Protein AF-A0A5C8TI21-F1 (afdb_monomer_lite)

Foldseek 3Di:
DLCCQDPCNVVVVRWDWDDDPQWIDTDQKIWGWDPWDDDPQKIWTKIWMDHPHDIDIWIWIWHDDPQWIWIQIPVGIDIDGNRDDPPD

pLDDT: mean 88.52, std 11.59, range [37.59, 97.75]

Sequence (88 aa):
TEAACGRRSRRRGYIPATITPDRASAGRTICSFHDGRRTGNAWVMAADCADRGRRWSSQVRLVVDGDRLTWTSGKGTASYVRCGRRAG

Radius of gyration: 13.7 Å; chains: 1; bounding box: 24×37×38 Å

Secondary structure (DSSP, 8-state):
-GGGGSTTTGGGTPPPEEE-SSEEEETTEEEEEEEEEEETTEEEEEEEEEETTEEEEEEEEEEEETTEEEEEETTEEEEEEPPPPP--

Structure (mmCIF, N/CA/C/O backbone):
data_AF-A0A5C8TI21-F1
#
_entry.id   AF-A0A5C8TI21-F1
#
loop_
_atom_site.group_PDB
_atom_site.id
_atom_site.type_symbol
_atom_site.label_atom_id
_atom_site.label_alt_id
_atom_site.label_comp_id
_atom_site.label_asym_id
_atom_site.label_entity_id
_atom_site.label_seq_id
_atom_site.pdbx_PDB_ins_code
_atom_site.Cartn_x
_atom_site.Cartn_y
_atom_site.Cartn_z
_atom_site.occupancy
_atom_site.B_iso_or_equiv
_atom_site.auth_seq_id
_atom_site.auth_comp_id
_atom_site.auth_asym_id
_atom_site.auth_atom_id
_atom_site.pdbx_PDB_model_num
ATOM 1 N N . THR A 1 1 ? -10.711 -8.106 4.421 1.00 63.50 1 THR A N 1
ATOM 2 C CA . THR A 1 1 ? -11.739 -8.596 5.368 1.00 63.50 1 THR A CA 1
ATOM 3 C C . THR A 1 1 ? -11.052 -9.303 6.522 1.00 63.50 1 THR A C 1
ATOM 5 O O . THR A 1 1 ? -9.943 -9.791 6.329 1.00 63.50 1 THR A O 1
ATOM 8 N N . GLU A 1 2 ? -11.672 -9.380 7.702 1.00 70.75 2 GLU A N 1
ATOM 9 C CA . GLU A 1 2 ? -11.086 -10.031 8.896 1.00 70.75 2 GLU A CA 1
ATOM 10 C C . GLU A 1 2 ? -10.729 -11.509 8.684 1.00 70.75 2 GLU A C 1
ATOM 12 O O . GLU A 1 2 ? -9.789 -12.023 9.288 1.00 70.75 2 GLU A O 1
ATOM 17 N N . ALA A 1 3 ? -11.397 -12.180 7.739 1.00 72.06 3 ALA A N 1
ATOM 18 C CA . ALA A 1 3 ? -11.057 -13.534 7.301 1.00 72.06 3 ALA A CA 1
ATOM 19 C C . ALA A 1 3 ? -9.578 -13.695 6.874 1.00 72.06 3 ALA A C 1
ATOM 21 O O . ALA A 1 3 ? -9.026 -14.795 6.968 1.00 72.06 3 ALA A O 1
ATOM 22 N N . ALA A 1 4 ? -8.917 -12.606 6.457 1.00 77.94 4 ALA A N 1
ATOM 23 C CA . ALA A 1 4 ? -7.494 -12.580 6.117 1.00 77.94 4 ALA A CA 1
ATOM 24 C C . ALA A 1 4 ? -6.558 -12.723 7.336 1.00 77.94 4 ALA A C 1
ATOM 26 O O . ALA A 1 4 ? -5.384 -13.047 7.165 1.00 77.94 4 ALA A O 1
ATOM 27 N N . CYS A 1 5 ? -7.063 -12.543 8.558 1.00 79.44 5 CYS A N 1
ATOM 28 C CA . CYS A 1 5 ? -6.272 -12.577 9.791 1.00 79.44 5 CYS A CA 1
ATOM 29 C C . CYS A 1 5 ? -6.297 -13.932 10.522 1.00 79.44 5 CYS A C 1
ATOM 31 O O . CYS A 1 5 ? -5.576 -14.135 11.499 1.00 79.44 5 CYS A O 1
ATOM 33 N N . GLY A 1 6 ? -7.086 -14.901 10.044 1.00 75.94 6 GLY A N 1
ATOM 34 C CA . GLY A 1 6 ? -7.182 -16.231 10.654 1.00 75.94 6 GLY A CA 1
ATOM 35 C C . GLY A 1 6 ? -5.992 -17.158 10.353 1.00 75.94 6 GLY A C 1
ATOM 36 O O . GLY A 1 6 ? -5.299 -17.011 9.348 1.00 75.94 6 GLY A O 1
ATOM 37 N N . ARG A 1 7 ? -5.809 -18.219 11.164 1.00 71.94 7 ARG A N 1
ATOM 38 C CA . ARG A 1 7 ? -4.774 -19.275 10.974 1.00 71.94 7 ARG A CA 1
ATOM 39 C C . ARG A 1 7 ? -4.762 -19.905 9.572 1.00 71.94 7 ARG A C 1
ATOM 41 O O . ARG A 1 7 ? -3.745 -20.447 9.152 1.00 71.94 7 ARG A O 1
ATOM 48 N N . ARG A 1 8 ? -5.893 -19.873 8.862 1.00 75.19 8 ARG A N 1
ATOM 49 C CA . ARG A 1 8 ? -6.074 -20.471 7.529 1.00 75.19 8 ARG A CA 1
ATOM 50 C C . ARG A 1 8 ? -6.039 -19.442 6.390 1.00 75.19 8 ARG A C 1
ATOM 52 O O . ARG A 1 8 ? -6.365 -19.808 5.266 1.00 75.19 8 ARG A O 1
ATOM 59 N N . SER A 1 9 ? -5.646 -18.193 6.644 1.00 77.12 9 SER A N 1
ATOM 60 C CA . SER A 1 9 ? -5.675 -17.112 5.647 1.00 77.12 9 SER A CA 1
ATOM 61 C C . SER A 1 9 ? -4.899 -17.452 4.370 1.00 77.12 9 SER A C 1
ATOM 63 O O . SER A 1 9 ? -5.442 -17.346 3.273 1.00 77.12 9 SER A O 1
ATOM 65 N N . ARG A 1 10 ? -3.687 -18.000 4.511 1.00 73.12 10 ARG A N 1
ATOM 66 C CA . ARG A 1 10 ? -2.864 -18.465 3.380 1.00 73.12 10 ARG A CA 1
ATOM 67 C C . ARG A 1 10 ? -3.550 -19.544 2.536 1.00 73.12 10 ARG A C 1
ATOM 69 O O . ARG A 1 10 ? -3.444 -19.512 1.318 1.00 73.12 10 ARG A O 1
ATOM 76 N N . ARG A 1 11 ? -4.292 -20.471 3.161 1.00 77.44 11 ARG A N 1
ATOM 77 C CA . ARG A 1 11 ? -5.044 -21.526 2.446 1.00 77.44 11 ARG A CA 1
ATOM 78 C C . ARG A 1 11 ? -6.233 -20.971 1.658 1.00 77.44 11 ARG A C 1
ATOM 80 O O . ARG A 1 11 ? -6.719 -21.635 0.757 1.00 77.44 11 ARG A O 1
ATOM 87 N N . ARG A 1 12 ? -6.695 -19.765 1.998 1.00 81.56 12 ARG A N 1
ATOM 88 C CA . ARG A 1 12 ? -7.765 -19.040 1.298 1.00 81.56 12 ARG A CA 1
ATOM 89 C C . ARG A 1 12 ? -7.224 -18.034 0.275 1.00 81.56 12 ARG A C 1
ATOM 91 O O . ARG A 1 12 ? -7.970 -17.183 -0.188 1.00 81.56 12 ARG A O 1
ATOM 98 N N . GLY A 1 13 ? -5.928 -18.102 -0.042 1.00 82.38 13 GLY A N 1
ATOM 99 C CA . GLY A 1 13 ? -5.294 -17.224 -1.025 1.00 82.38 13 GLY A CA 1
ATOM 100 C C . GLY A 1 13 ? -4.971 -15.817 -0.518 1.00 82.38 13 GLY A C 1
ATOM 101 O O . GLY A 1 13 ? -4.512 -14.991 -1.303 1.00 82.38 13 GLY A O 1
ATOM 102 N N . TYR A 1 14 ? -5.154 -15.522 0.775 1.00 83.25 14 TYR A N 1
ATOM 103 C CA . TYR A 1 14 ? -4.742 -14.230 1.322 1.00 83.25 14 TYR A CA 1
ATOM 104 C C . TYR A 1 14 ? -3.220 -14.160 1.446 1.00 83.25 14 TYR A C 1
ATOM 106 O O . TYR A 1 14 ? -2.584 -15.025 2.059 1.00 83.25 14 TYR A O 1
ATOM 114 N N . ILE A 1 15 ? -2.646 -13.093 0.895 1.00 83.88 15 ILE A N 1
ATOM 115 C CA . ILE A 1 15 ? -1.224 -12.778 0.999 1.00 83.88 15 ILE A CA 1
ATOM 116 C C . ILE A 1 15 ? -1.071 -11.695 2.073 1.00 83.88 15 ILE A C 1
ATOM 118 O O . ILE A 1 15 ? -1.602 -10.599 1.890 1.00 83.88 15 ILE A O 1
ATOM 122 N N . PRO A 1 16 ? -0.376 -11.974 3.192 1.00 86.44 16 PRO A N 1
ATOM 123 C CA . PRO A 1 16 ? -0.080 -10.953 4.185 1.00 86.44 16 PRO A CA 1
ATOM 124 C C . PRO A 1 16 ? 0.704 -9.806 3.553 1.00 86.44 16 PRO A C 1
ATOM 126 O O . PRO A 1 16 ? 1.661 -10.045 2.811 1.00 86.44 16 PRO A O 1
ATOM 129 N N . ALA A 1 17 ? 0.293 -8.583 3.869 1.00 91.19 17 ALA A N 1
ATOM 130 C CA . ALA A 1 17 ? 0.986 -7.377 3.464 1.00 91.19 17 ALA A CA 1
ATOM 131 C C . ALA A 1 17 ? 1.552 -6.666 4.694 1.00 91.19 17 ALA A C 1
ATOM 133 O O . ALA A 1 17 ? 0.860 -6.521 5.703 1.00 91.19 17 ALA A O 1
AT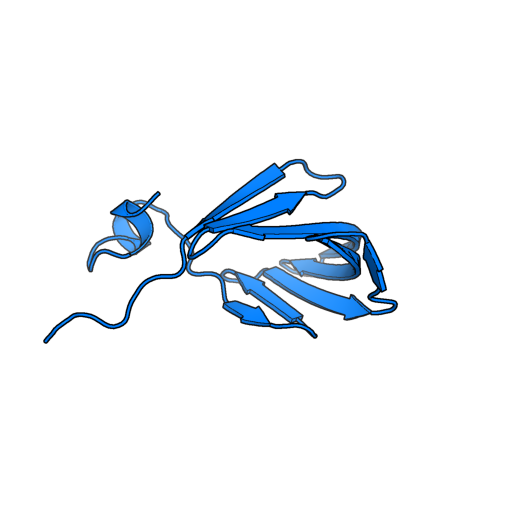OM 134 N N . THR A 1 18 ? 2.791 -6.200 4.584 1.00 92.56 18 THR A N 1
ATOM 135 C CA . THR A 1 18 ? 3.410 -5.281 5.540 1.00 92.56 18 THR A CA 1
ATOM 136 C C . THR A 1 18 ? 3.545 -3.937 4.850 1.00 92.56 18 THR A C 1
ATOM 138 O O . THR A 1 18 ? 4.159 -3.864 3.787 1.00 92.56 18 THR A O 1
ATOM 141 N N . ILE A 1 19 ? 2.958 -2.895 5.435 1.00 92.56 19 ILE A N 1
ATOM 142 C CA . ILE A 1 19 ? 2.974 -1.530 4.902 1.00 92.56 19 ILE A CA 1
ATOM 143 C C . ILE A 1 19 ? 3.519 -0.617 6.000 1.00 92.56 19 ILE A C 1
ATOM 145 O O . ILE A 1 19 ? 2.940 -0.533 7.085 1.00 92.56 19 ILE A O 1
ATOM 149 N N . THR A 1 20 ? 4.637 0.032 5.713 1.00 91.50 20 THR A N 1
ATOM 150 C CA . THR A 1 20 ? 5.315 1.036 6.535 1.00 91.50 20 THR A CA 1
ATOM 151 C C . THR A 1 20 ? 5.309 2.378 5.791 1.00 91.50 20 THR A C 1
ATOM 153 O O . THR A 1 20 ? 4.899 2.429 4.628 1.00 91.50 20 THR A O 1
ATOM 156 N N . PRO A 1 21 ? 5.725 3.486 6.428 1.00 90.19 21 PRO A N 1
ATOM 157 C CA . PRO A 1 21 ? 5.810 4.780 5.749 1.00 90.19 21 PRO A CA 1
ATOM 158 C C . PRO A 1 21 ? 6.758 4.793 4.541 1.00 90.19 21 PRO A C 1
ATOM 160 O O . PRO A 1 21 ? 6.539 5.555 3.608 1.00 90.19 21 PRO A O 1
ATOM 163 N N . ASP A 1 22 ? 7.790 3.951 4.557 1.00 93.50 22 ASP A N 1
ATOM 164 C CA . ASP A 1 22 ? 8.850 3.872 3.548 1.00 93.50 22 ASP A CA 1
ATOM 165 C C . ASP A 1 22 ? 8.645 2.749 2.521 1.00 93.50 22 ASP A C 1
ATOM 167 O O . ASP A 1 22 ? 9.225 2.789 1.435 1.00 93.50 22 ASP A O 1
ATOM 171 N N . ARG A 1 23 ? 7.850 1.718 2.839 1.00 95.94 23 ARG A N 1
ATOM 172 C CA . ARG A 1 23 ? 7.795 0.505 2.021 1.00 95.94 23 ARG A CA 1
ATOM 173 C C . ARG A 1 23 ? 6.493 -0.272 2.180 1.00 95.94 23 ARG A C 1
ATOM 175 O O . ARG A 1 23 ? 5.905 -0.355 3.252 1.00 95.94 23 ARG A O 1
ATOM 182 N N . ALA A 1 24 ? 6.089 -0.967 1.123 1.00 95.56 24 ALA A N 1
ATOM 183 C CA . ALA A 1 24 ? 5.117 -2.049 1.188 1.00 95.56 24 ALA A CA 1
ATOM 184 C C . ALA A 1 24 ? 5.700 -3.360 0.657 1.00 95.56 24 ALA A C 1
ATOM 186 O O . ALA A 1 24 ? 6.478 -3.387 -0.296 1.00 95.56 24 ALA A O 1
ATOM 187 N N . SER A 1 25 ? 5.296 -4.474 1.259 1.0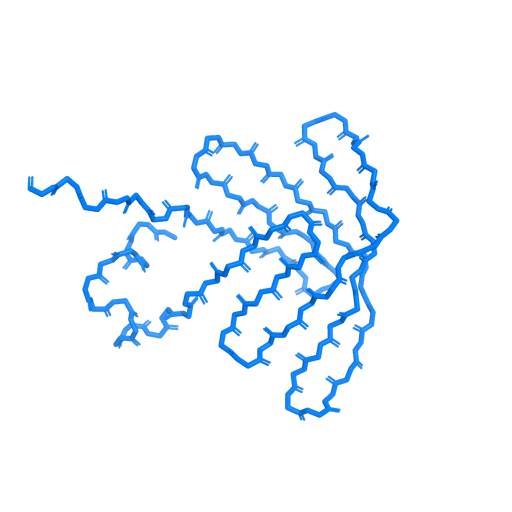0 94.56 25 SER A N 1
ATOM 188 C CA . SER A 1 25 ? 5.599 -5.812 0.757 1.00 94.56 25 SER A CA 1
ATOM 189 C C . SER A 1 25 ? 4.397 -6.733 0.899 1.00 94.56 25 SER A C 1
ATOM 191 O O . SER A 1 25 ? 3.723 -6.725 1.925 1.00 94.56 25 SER A O 1
ATOM 193 N N . ALA A 1 26 ? 4.129 -7.525 -0.138 1.00 90.94 26 ALA A N 1
ATOM 194 C CA . ALA A 1 26 ? 3.088 -8.545 -0.148 1.00 90.94 26 ALA A CA 1
ATOM 195 C C . ALA A 1 26 ? 3.540 -9.720 -1.024 1.00 90.94 26 ALA A C 1
ATOM 197 O O . ALA A 1 26 ? 3.609 -9.627 -2.253 1.00 90.94 26 ALA A O 1
ATOM 198 N N . GLY A 1 27 ? 3.875 -10.846 -0.393 1.00 89.69 27 GLY A N 1
ATOM 199 C CA . GLY A 1 27 ? 4.442 -11.994 -1.099 1.00 89.69 27 GLY A CA 1
ATOM 200 C C . GLY A 1 27 ? 5.778 -11.638 -1.758 1.00 89.69 27 GLY A C 1
ATOM 201 O O . GLY A 1 27 ? 6.754 -11.387 -1.062 1.00 89.69 27 GLY A O 1
ATOM 202 N N . ARG A 1 28 ? 5.821 -11.638 -3.096 1.00 91.31 28 ARG A N 1
ATOM 203 C CA . ARG A 1 28 ? 7.008 -11.259 -3.889 1.00 91.31 28 ARG A CA 1
ATOM 204 C C . ARG A 1 28 ? 6.993 -9.807 -4.364 1.00 91.31 28 ARG A C 1
ATOM 206 O O . ARG A 1 28 ? 8.004 -9.339 -4.877 1.00 91.31 28 ARG A O 1
ATOM 213 N N . THR A 1 29 ? 5.868 -9.116 -4.205 1.00 93.19 29 THR A N 1
ATOM 214 C CA . THR A 1 29 ? 5.743 -7.715 -4.593 1.00 93.19 29 THR A CA 1
ATOM 215 C C . THR A 1 29 ? 6.345 -6.838 -3.509 1.00 93.19 29 THR A C 1
ATOM 217 O O . THR A 1 29 ? 5.999 -6.981 -2.334 1.00 93.19 29 THR A O 1
ATOM 220 N N . ILE A 1 30 ? 7.220 -5.919 -3.904 1.00 96.00 30 ILE A N 1
ATOM 221 C CA . ILE A 1 30 ? 7.815 -4.899 -3.039 1.00 96.00 30 ILE A CA 1
ATOM 222 C C . ILE A 1 30 ? 7.557 -3.541 -3.677 1.00 96.00 30 ILE A C 1
ATOM 224 O O . ILE A 1 30 ? 7.726 -3.422 -4.882 1.00 96.00 30 ILE A O 1
ATOM 228 N N . CYS A 1 31 ? 7.190 -2.538 -2.886 1.00 96.44 31 CYS A N 1
ATOM 229 C CA . CYS A 1 31 ? 7.118 -1.144 -3.305 1.00 96.44 31 CYS A CA 1
ATOM 230 C C . CYS A 1 31 ? 7.888 -0.273 -2.316 1.00 96.44 31 CYS A C 1
ATOM 232 O O . CYS A 1 31 ? 7.645 -0.389 -1.118 1.00 96.44 31 CYS A O 1
ATOM 234 N N . SER A 1 32 ? 8.781 0.580 -2.801 1.00 97.69 32 SER A N 1
ATOM 235 C CA . SER A 1 32 ? 9.450 1.610 -2.002 1.00 97.69 32 SER A CA 1
ATOM 236 C C . SER A 1 32 ? 8.738 2.939 -2.206 1.00 97.69 32 SER A C 1
ATOM 238 O O . SER A 1 32 ? 8.416 3.286 -3.339 1.00 97.69 32 SER A O 1
ATOM 240 N N . PHE A 1 33 ? 8.476 3.661 -1.124 1.00 97.50 33 PHE A N 1
ATOM 241 C CA . PHE A 1 33 ? 7.770 4.933 -1.145 1.00 97.50 33 PHE A CA 1
ATOM 242 C C . PHE A 1 33 ? 8.737 6.104 -1.051 1.00 97.50 33 P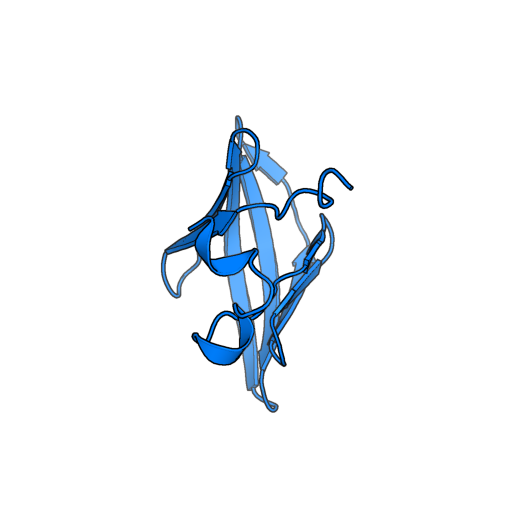HE A C 1
ATOM 244 O O . PHE A 1 33 ? 9.702 6.068 -0.290 1.00 97.50 33 PHE A O 1
ATOM 251 N N . HIS A 1 34 ? 8.444 7.159 -1.801 1.00 97.19 34 HIS A N 1
ATOM 252 C CA . HIS A 1 34 ? 9.181 8.415 -1.755 1.00 97.19 34 HIS A CA 1
ATOM 253 C C . HIS A 1 34 ? 8.254 9.592 -2.080 1.00 97.19 34 HIS A C 1
ATOM 255 O O . HIS A 1 34 ? 7.100 9.410 -2.485 1.00 97.19 34 HIS A O 1
ATOM 261 N N . ASP A 1 35 ? 8.746 10.807 -1.828 1.00 96.12 35 ASP A N 1
ATOM 262 C CA . ASP A 1 35 ? 8.019 12.067 -2.048 1.00 96.12 35 ASP A CA 1
ATOM 263 C C . ASP A 1 35 ? 6.630 12.084 -1.388 1.00 96.12 35 ASP A C 1
ATOM 265 O O . ASP A 1 35 ? 5.642 12.601 -1.917 1.00 96.12 35 ASP A O 1
ATOM 269 N N . GLY A 1 36 ? 6.548 11.455 -0.213 1.00 95.25 36 GLY A N 1
ATOM 270 C CA . GLY A 1 36 ? 5.315 11.307 0.539 1.00 95.25 36 GLY A CA 1
ATOM 271 C C . GLY A 1 36 ? 4.858 12.630 1.133 1.00 95.25 36 GLY A C 1
ATOM 272 O O . GLY A 1 36 ? 5.567 13.259 1.915 1.00 95.25 36 GLY A O 1
ATOM 273 N N . ARG A 1 37 ? 3.623 13.019 0.820 1.00 95.50 37 ARG A N 1
ATOM 274 C CA . ARG A 1 37 ? 2.953 14.176 1.415 1.00 95.50 37 ARG A CA 1
ATOM 275 C C . ARG A 1 37 ? 1.615 13.785 2.014 1.00 95.50 37 ARG A C 1
ATOM 277 O O . ARG A 1 37 ? 0.906 12.919 1.496 1.00 95.50 37 ARG A O 1
ATOM 284 N N . ARG A 1 38 ? 1.241 14.464 3.093 1.00 94.12 38 ARG A N 1
ATOM 285 C CA . ARG A 1 38 ? -0.066 14.294 3.721 1.00 94.12 38 ARG A CA 1
ATOM 286 C C . ARG A 1 38 ? -1.065 15.299 3.141 1.00 94.12 38 ARG A C 1
ATOM 288 O O . ARG A 1 38 ? -0.790 16.492 3.085 1.00 94.12 38 ARG A O 1
ATOM 295 N N . THR A 1 39 ? -2.234 14.821 2.728 1.00 93.25 39 THR A N 1
ATOM 296 C CA . THR A 1 39 ? -3.368 15.630 2.258 1.00 93.25 39 THR A CA 1
ATOM 297 C C . THR A 1 39 ? -4.615 15.202 3.027 1.00 93.25 39 THR A C 1
ATOM 299 O O . THR A 1 39 ? -5.198 14.151 2.756 1.00 93.25 39 THR A O 1
ATOM 302 N N . GLY A 1 40 ? -5.002 15.991 4.033 1.00 93.31 40 GLY A N 1
ATOM 303 C CA . GLY A 1 40 ? -6.064 15.624 4.975 1.00 93.31 40 GLY A CA 1
ATOM 304 C C . GLY A 1 40 ? -5.714 14.362 5.778 1.00 93.31 40 GLY A C 1
ATOM 305 O O . GLY A 1 40 ? -4.651 14.268 6.399 1.00 93.31 40 GLY A O 1
ATOM 306 N N . ASN A 1 41 ? -6.595 13.360 5.747 1.00 92.06 41 ASN A N 1
ATOM 307 C CA . ASN A 1 41 ? -6.385 12.059 6.397 1.00 92.06 41 ASN A CA 1
ATOM 308 C C . ASN A 1 41 ? -5.604 11.051 5.534 1.00 92.06 41 ASN A C 1
ATOM 310 O O . ASN A 1 41 ? -5.536 9.869 5.871 1.00 92.06 41 ASN A O 1
ATOM 314 N N . ALA A 1 42 ? -5.037 11.501 4.417 1.00 95.12 42 ALA A N 1
ATOM 315 C CA . ALA A 1 42 ? -4.408 10.629 3.449 1.00 95.12 42 ALA A CA 1
ATOM 316 C C . ALA A 1 42 ? -2.943 10.936 3.223 1.00 95.12 42 ALA A C 1
ATOM 318 O O . ALA A 1 42 ? -2.519 12.088 3.274 1.00 95.12 42 ALA A O 1
ATOM 319 N N . TRP A 1 43 ? -2.205 9.896 2.869 1.00 95.44 43 TRP A N 1
ATOM 320 C CA . TRP A 1 43 ? -0.864 10.012 2.333 1.00 95.44 43 TRP A CA 1
ATOM 321 C C . TRP A 1 43 ? -0.893 9.825 0.825 1.00 95.44 43 TRP A C 1
ATOM 323 O O . TRP A 1 43 ? -1.488 8.870 0.332 1.00 95.44 43 TRP A O 1
ATOM 333 N N . VAL A 1 44 ? -0.253 10.733 0.099 1.00 96.56 44 VAL A N 1
ATOM 334 C CA . VAL A 1 44 ? -0.045 10.644 -1.345 1.00 96.56 44 VAL A CA 1
ATOM 335 C C . VAL A 1 44 ? 1.455 10.601 -1.584 1.00 96.56 44 VAL A C 1
ATOM 337 O O . VAL A 1 44 ? 2.171 11.472 -1.103 1.00 96.56 44 VAL A O 1
ATOM 340 N N . MET A 1 45 ? 1.922 9.585 -2.295 1.00 96.94 45 MET A N 1
ATOM 341 C CA . MET A 1 45 ? 3.346 9.316 -2.502 1.00 96.94 45 MET A CA 1
ATOM 342 C C . MET A 1 45 ? 3.581 8.687 -3.871 1.00 96.94 45 MET A C 1
ATOM 344 O O . MET A 1 45 ? 2.665 8.099 -4.457 1.00 96.94 45 MET A O 1
ATOM 348 N N . ALA A 1 46 ? 4.803 8.802 -4.375 1.00 97.44 46 ALA A N 1
ATOM 349 C CA . ALA A 1 46 ? 5.270 7.964 -5.464 1.00 97.44 46 ALA A CA 1
ATOM 350 C C . ALA A 1 46 ? 5.756 6.623 -4.894 1.00 97.44 46 ALA A C 1
ATOM 352 O O . ALA A 1 46 ? 6.218 6.539 -3.753 1.00 97.44 46 ALA A O 1
ATOM 353 N N . ALA A 1 47 ? 5.573 5.557 -5.668 1.00 97.75 47 ALA A N 1
ATOM 354 C CA . ALA A 1 47 ? 5.954 4.212 -5.285 1.00 97.75 47 ALA A CA 1
ATOM 355 C C . ALA A 1 47 ? 6.658 3.505 -6.439 1.00 97.75 47 ALA A C 1
ATOM 357 O O . ALA A 1 47 ? 6.049 3.279 -7.487 1.00 97.75 47 ALA A O 1
ATOM 358 N N . ASP A 1 48 ? 7.893 3.079 -6.204 1.00 97.62 48 ASP A N 1
ATOM 359 C CA . ASP A 1 48 ? 8.638 2.220 -7.114 1.00 97.62 48 ASP A CA 1
ATOM 360 C C . ASP A 1 48 ? 8.458 0.767 -6.702 1.00 97.62 48 ASP A C 1
ATOM 362 O O . ASP A 1 48 ? 8.906 0.335 -5.638 1.00 97.62 48 ASP A O 1
ATOM 366 N N . CYS A 1 49 ? 7.773 0.003 -7.546 1.00 96.19 49 CYS A N 1
ATOM 367 C CA . CYS A 1 49 ? 7.381 -1.363 -7.261 1.00 96.19 49 CYS A CA 1
ATOM 368 C C . CYS A 1 49 ? 8.122 -2.382 -8.130 1.00 96.19 49 CYS A C 1
ATOM 370 O O . CYS A 1 49 ? 8.458 -2.122 -9.285 1.00 96.19 49 CYS A O 1
ATOM 372 N N . ALA A 1 50 ? 8.305 -3.587 -7.590 1.00 96.12 50 ALA A N 1
ATOM 373 C CA . ALA A 1 50 ? 8.876 -4.732 -8.278 1.00 96.12 50 ALA A CA 1
ATOM 374 C C . ALA A 1 50 ? 8.110 -6.030 -7.966 1.00 96.12 50 ALA A C 1
ATOM 376 O O . ALA A 1 50 ? 7.765 -6.290 -6.815 1.00 96.12 50 ALA A O 1
ATOM 377 N N . ASP A 1 51 ? 7.882 -6.864 -8.986 1.00 93.94 51 ASP A N 1
ATOM 378 C CA . ASP A 1 51 ? 7.346 -8.231 -8.870 1.00 93.94 51 ASP A CA 1
ATOM 379 C C . ASP A 1 51 ? 7.912 -9.114 -9.990 1.00 93.94 51 ASP A C 1
ATOM 381 O O . ASP A 1 51 ? 7.770 -8.795 -11.172 1.00 93.94 51 ASP A O 1
ATOM 385 N N . ARG A 1 52 ? 8.540 -10.239 -9.615 1.00 90.94 52 ARG A N 1
ATOM 386 C CA . ARG A 1 52 ? 9.126 -11.238 -10.535 1.00 90.94 52 ARG A CA 1
ATOM 387 C C . ARG A 1 52 ? 9.927 -10.619 -11.693 1.00 90.94 52 ARG A C 1
ATOM 389 O O . ARG A 1 52 ? 9.708 -10.942 -12.854 1.00 90.94 52 ARG A O 1
ATOM 396 N N . GLY A 1 53 ? 10.836 -9.702 -11.369 1.00 89.94 53 GLY A N 1
ATOM 397 C CA . GLY A 1 53 ? 11.712 -9.049 -12.350 1.00 89.94 53 GLY A CA 1
ATOM 398 C C . GLY A 1 53 ? 11.081 -7.880 -13.112 1.00 89.94 53 GLY A C 1
ATOM 399 O O . GLY A 1 53 ? 11.808 -7.105 -13.722 1.00 89.94 53 GLY A O 1
ATOM 400 N N . ARG A 1 54 ? 9.761 -7.676 -13.028 1.00 94.88 54 ARG A N 1
ATOM 401 C CA . ARG A 1 54 ? 9.110 -6.475 -13.571 1.00 94.88 54 ARG A CA 1
ATOM 402 C C . ARG A 1 54 ? 9.195 -5.345 -12.562 1.00 94.88 54 ARG A C 1
ATOM 404 O O . ARG A 1 54 ? 8.937 -5.575 -11.381 1.00 94.88 54 ARG A O 1
ATOM 411 N N . ARG A 1 55 ? 9.492 -4.137 -13.037 1.00 95.88 55 ARG A N 1
ATOM 412 C CA . ARG A 1 55 ? 9.497 -2.904 -12.244 1.00 95.88 55 ARG A CA 1
ATOM 413 C C . ARG A 1 55 ? 8.520 -1.901 -12.838 1.00 95.88 55 ARG A C 1
ATOM 415 O O . ARG A 1 55 ? 8.351 -1.867 -14.054 1.00 95.88 55 ARG A O 1
ATOM 422 N N . TRP A 1 56 ? 7.857 -1.127 -11.991 1.00 95.19 56 TRP A N 1
ATOM 423 C CA . TRP A 1 56 ? 6.986 -0.034 -12.418 1.00 95.19 56 TRP A CA 1
ATOM 424 C C . TRP A 1 56 ? 6.879 1.009 -11.311 1.00 95.19 56 TRP A C 1
ATOM 426 O O . TRP A 1 56 ? 6.868 0.655 -10.132 1.00 95.19 56 TRP A O 1
ATOM 436 N N . SER A 1 57 ? 6.719 2.268 -11.698 1.00 95.56 57 SER A N 1
ATOM 437 C CA . SER A 1 57 ? 6.393 3.351 -10.774 1.00 95.56 57 SER A CA 1
ATOM 438 C C . SER A 1 57 ? 4.881 3.592 -10.773 1.00 95.56 57 SER A C 1
ATOM 440 O O . SER A 1 57 ? 4.202 3.404 -11.785 1.00 95.56 57 SER A O 1
ATOM 442 N N . SER A 1 58 ? 4.320 3.968 -9.629 1.00 95.50 58 SER A N 1
ATOM 443 C CA . SER A 1 58 ? 2.907 4.325 -9.491 1.00 95.50 58 SER A CA 1
ATOM 444 C C . SER A 1 58 ? 2.747 5.417 -8.451 1.00 95.50 58 SER A C 1
ATOM 446 O O . SER A 1 58 ? 3.344 5.352 -7.383 1.00 95.50 58 SER A O 1
ATOM 448 N N . GLN A 1 59 ? 1.848 6.364 -8.701 1.00 96.81 59 GLN A N 1
ATOM 449 C CA . GLN A 1 59 ? 1.329 7.193 -7.622 1.00 96.81 59 GLN A CA 1
ATOM 450 C C . GLN A 1 59 ? 0.421 6.337 -6.732 1.00 96.81 59 GLN A C 1
ATOM 452 O O . GLN A 1 59 ? -0.367 5.524 -7.232 1.00 96.81 59 GLN A O 1
ATOM 457 N N . VAL A 1 60 ? 0.558 6.491 -5.419 1.00 96.75 60 VAL A N 1
ATOM 458 C CA . VAL A 1 60 ? -0.203 5.758 -4.409 1.00 96.75 60 VAL A CA 1
ATOM 459 C C . VAL A 1 60 ? -0.858 6.747 -3.462 1.00 96.75 60 VAL A C 1
ATOM 461 O O . VAL A 1 60 ? -0.251 7.728 -3.032 1.00 96.75 60 VAL A O 1
ATOM 464 N N . ARG A 1 61 ? -2.113 6.464 -3.123 1.00 97.00 61 ARG A N 1
ATOM 465 C CA . ARG A 1 61 ? -2.881 7.180 -2.115 1.00 97.00 61 ARG A CA 1
ATOM 466 C C . ARG A 1 61 ? -3.317 6.203 -1.027 1.00 97.00 61 ARG A C 1
ATOM 468 O O . ARG A 1 61 ? -4.030 5.245 -1.314 1.00 97.00 61 ARG A O 1
ATOM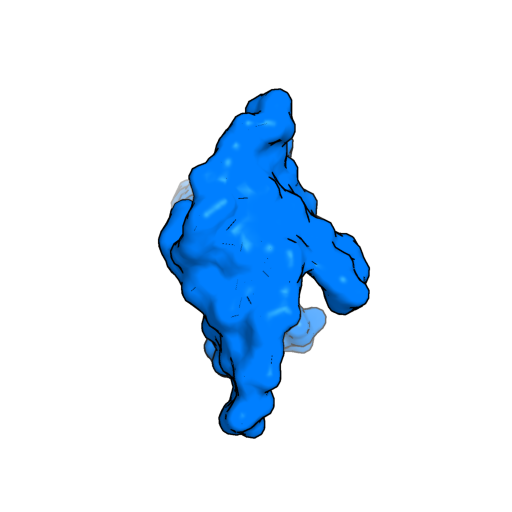 475 N N . LEU A 1 62 ? -2.907 6.456 0.211 1.00 95.88 62 LEU A N 1
ATOM 476 C CA . LEU A 1 62 ? -3.236 5.642 1.380 1.00 95.88 62 LEU A CA 1
ATOM 477 C C . LEU A 1 62 ? -4.156 6.419 2.321 1.00 95.88 62 LEU A C 1
ATOM 479 O O . LEU A 1 62 ? -3.846 7.549 2.694 1.00 95.88 62 LEU A O 1
ATOM 483 N N . VAL A 1 63 ? -5.263 5.807 2.732 1.00 96.69 63 VAL A N 1
ATOM 484 C CA . VAL A 1 63 ? -6.121 6.289 3.826 1.00 96.69 63 VAL A CA 1
ATOM 485 C C . VAL A 1 63 ? -6.096 5.260 4.931 1.00 96.69 63 VAL A C 1
ATOM 487 O O . VAL A 1 63 ? -6.315 4.081 4.661 1.00 96.69 63 VAL A O 1
ATOM 490 N N . VAL A 1 64 ? -5.861 5.706 6.159 1.00 92.62 64 VAL A N 1
ATOM 491 C CA . VAL A 1 64 ? -5.980 4.863 7.348 1.00 92.62 64 VAL A CA 1
ATOM 492 C C . VAL A 1 64 ? -7.180 5.344 8.146 1.00 92.62 64 VAL A C 1
ATOM 494 O O . VAL A 1 64 ? -7.265 6.525 8.474 1.00 92.62 64 VAL A O 1
ATOM 497 N N . ASP A 1 65 ? -8.089 4.422 8.435 1.00 92.75 65 ASP A N 1
ATOM 498 C CA . ASP A 1 65 ? -9.271 4.634 9.263 1.00 92.75 65 ASP A CA 1
ATOM 499 C C . ASP A 1 65 ? -9.377 3.478 1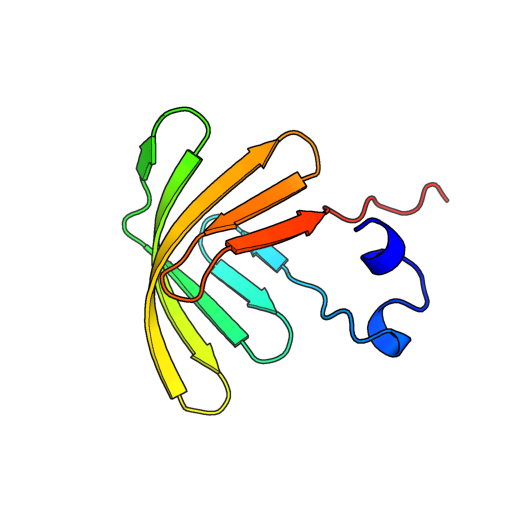0.267 1.00 92.75 65 ASP A C 1
ATOM 501 O O . ASP A 1 65 ? -9.679 2.337 9.901 1.00 92.75 65 ASP A O 1
ATOM 505 N N . GLY A 1 66 ? -9.001 3.749 11.519 1.00 91.06 66 GLY A N 1
ATOM 506 C CA . GLY A 1 66 ? -8.806 2.724 12.546 1.00 91.06 66 GLY A CA 1
ATOM 507 C C . GLY A 1 66 ? -7.828 1.631 12.093 1.00 91.06 66 GLY A C 1
ATOM 508 O O . GLY A 1 66 ? -6.668 1.902 11.775 1.00 91.06 66 GLY A O 1
ATOM 509 N N . ASP A 1 67 ? -8.315 0.391 12.035 1.00 89.88 67 ASP A N 1
ATOM 510 C CA . ASP A 1 67 ? -7.554 -0.775 11.570 1.00 89.88 67 ASP A CA 1
ATOM 511 C C . ASP A 1 67 ? -7.700 -1.057 10.071 1.00 89.88 67 ASP A C 1
ATOM 513 O O . ASP A 1 67 ? -7.164 -2.046 9.564 1.00 89.88 67 ASP A O 1
ATOM 517 N N . ARG A 1 68 ? -8.408 -0.209 9.323 1.00 91.56 68 ARG A N 1
ATOM 518 C CA . ARG A 1 68 ? -8.558 -0.351 7.876 1.00 91.56 68 ARG A CA 1
ATOM 519 C C . ARG A 1 68 ? -7.605 0.587 7.150 1.00 91.56 68 ARG A C 1
ATOM 521 O O . ARG A 1 68 ? -7.560 1.783 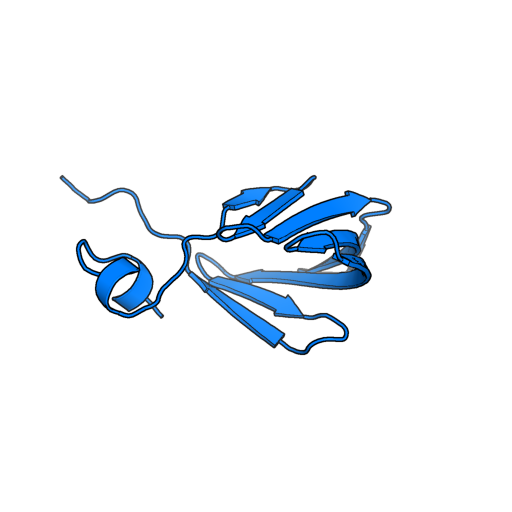7.417 1.00 91.56 68 ARG A O 1
ATOM 528 N N . LEU A 1 69 ? -6.880 0.043 6.179 1.00 93.38 69 LEU A N 1
ATOM 529 C CA . LEU A 1 69 ? -6.084 0.821 5.236 1.00 93.38 69 LEU A CA 1
ATOM 530 C C . LEU A 1 69 ? -6.670 0.660 3.836 1.00 93.38 69 LEU A C 1
ATOM 532 O O . LEU A 1 69 ? -6.774 -0.453 3.324 1.00 93.38 69 LEU A O 1
ATOM 536 N N . THR A 1 70 ? -7.031 1.771 3.206 1.00 95.38 70 THR A N 1
ATOM 537 C CA . THR A 1 70 ? -7.449 1.813 1.802 1.00 95.38 70 THR A CA 1
ATOM 538 C C . THR A 1 70 ? -6.284 2.305 0.959 1.00 95.38 70 THR A C 1
ATOM 540 O O . THR A 1 70 ? -5.782 3.409 1.159 1.00 95.38 70 THR A O 1
ATOM 543 N N . TRP A 1 71 ? -5.857 1.466 0.024 1.00 95.56 71 TRP A N 1
ATOM 544 C CA . TRP A 1 71 ? -4.810 1.730 -0.951 1.00 95.56 71 TRP A CA 1
ATOM 545 C C . TRP A 1 71 ? -5.445 2.040 -2.295 1.00 95.56 71 TRP A C 1
ATOM 547 O O . TRP A 1 71 ? -6.195 1.215 -2.805 1.00 95.56 71 TRP A O 1
ATOM 557 N N . THR A 1 72 ? -5.078 3.149 -2.921 1.00 96.56 72 THR A N 1
ATOM 558 C CA . THR A 1 72 ? -5.465 3.474 -4.298 1.00 96.56 72 THR A CA 1
ATOM 559 C C . THR A 1 72 ? -4.216 3.719 -5.133 1.00 96.56 72 THR A C 1
ATOM 561 O O . THR A 1 72 ? -3.283 4.382 -4.689 1.00 96.56 72 THR A O 1
ATOM 564 N N . SER A 1 73 ? -4.188 3.166 -6.342 1.00 94.12 73 SER A N 1
ATOM 565 C CA . SER A 1 73 ? -3.091 3.297 -7.308 1.00 94.12 73 SER A CA 1
ATOM 566 C C . SER A 1 73 ? -3.623 3.235 -8.738 1.00 94.12 73 SER A C 1
ATOM 568 O O . SER A 1 73 ? -4.800 2.938 -8.937 1.00 94.12 73 SER A O 1
ATOM 570 N N . GLY A 1 74 ? -2.759 3.415 -9.742 1.00 89.88 74 GLY A N 1
ATOM 571 C CA . GLY A 1 74 ? -3.148 3.248 -11.150 1.00 89.88 74 GLY A CA 1
ATOM 572 C C . GLY A 1 74 ? -3.687 1.848 -11.489 1.00 89.88 74 GLY A C 1
ATOM 573 O O . GLY A 1 74 ? -4.420 1.689 -12.456 1.00 89.88 74 GLY A O 1
ATOM 574 N N . LYS A 1 75 ? -3.381 0.832 -10.666 1.00 87.50 75 LYS A N 1
ATOM 575 C CA . LYS A 1 75 ? -3.910 -0.538 -10.808 1.00 87.50 75 LYS A CA 1
ATOM 576 C C . LYS A 1 75 ? -5.279 -0.744 -10.145 1.00 87.50 75 LYS A C 1
ATOM 578 O O . LYS A 1 75 ? -5.810 -1.848 -10.194 1.00 87.50 75 LYS A O 1
ATOM 583 N N . GLY A 1 76 ? -5.827 0.285 -9.501 1.00 93.31 76 GLY A N 1
ATOM 584 C CA . GLY A 1 76 ? -7.089 0.235 -8.772 1.00 93.31 76 GLY A CA 1
ATOM 585 C C . GLY A 1 76 ? -6.926 0.382 -7.260 1.00 93.31 76 GLY A C 1
ATOM 586 O O . GLY A 1 76 ? -5.881 0.810 -6.751 1.00 93.31 76 GLY A O 1
ATOM 587 N N . THR A 1 77 ? -7.998 0.026 -6.552 1.00 94.88 77 THR A N 1
ATOM 588 C CA . THR A 1 77 ? -8.140 0.201 -5.103 1.00 94.88 77 THR A CA 1
ATOM 589 C C . THR A 1 77 ? -8.169 -1.147 -4.386 1.00 94.88 77 THR A C 1
ATOM 591 O O . THR A 1 77 ? -8.832 -2.081 -4.829 1.00 94.88 77 THR A O 1
ATOM 594 N N . ALA A 1 78 ? -7.473 -1.239 -3.255 1.00 91.62 78 ALA A N 1
ATOM 595 C CA . ALA A 1 78 ? -7.453 -2.400 -2.375 1.00 91.62 78 ALA A CA 1
ATOM 596 C C . ALA A 1 78 ? -7.690 -1.980 -0.920 1.00 91.62 78 ALA A C 1
ATOM 598 O O . ALA A 1 78 ? -7.237 -0.923 -0.484 1.00 91.62 78 ALA A O 1
ATOM 599 N N . SER A 1 79 ? -8.369 -2.830 -0.150 1.00 91.19 79 SER A N 1
ATOM 600 C CA . SER A 1 79 ? -8.607 -2.603 1.278 1.00 91.19 79 SER A CA 1
ATOM 601 C C . SER A 1 79 ? -7.910 -3.662 2.119 1.00 91.19 79 SER A C 1
ATOM 603 O O . SER A 1 79 ? -8.148 -4.864 1.977 1.00 91.19 79 SER A O 1
ATOM 605 N N . TYR A 1 80 ? -7.087 -3.194 3.044 1.00 89.75 80 TYR A N 1
ATOM 606 C CA . TYR A 1 80 ? -6.348 -3.986 4.009 1.00 89.75 80 TYR A CA 1
ATOM 607 C C . TYR A 1 80 ? -6.969 -3.809 5.389 1.00 89.75 80 TYR A C 1
ATOM 609 O O . TYR A 1 80 ? -7.500 -2.750 5.720 1.00 89.75 80 TYR A O 1
ATOM 617 N N . VAL A 1 81 ? -6.898 -4.862 6.194 1.00 89.31 81 VAL A N 1
ATOM 618 C CA . VAL A 1 81 ? -7.223 -4.805 7.618 1.00 89.31 81 VAL A CA 1
ATOM 619 C C . VAL A 1 81 ? -5.960 -5.147 8.387 1.00 89.31 81 VAL A C 1
ATOM 621 O O . VAL A 1 81 ? -5.269 -6.111 8.045 1.00 89.31 81 VAL A O 1
ATOM 624 N N . ARG A 1 82 ? -5.628 -4.346 9.395 1.00 88.94 82 ARG A N 1
ATOM 625 C CA . ARG A 1 82 ? -4.547 -4.661 10.314 1.00 88.94 82 ARG A CA 1
ATOM 626 C C . ARG A 1 82 ? -4.989 -5.869 11.123 1.00 88.94 82 ARG A C 1
ATOM 628 O O . ARG A 1 82 ? -5.998 -5.837 11.817 1.00 88.94 82 ARG A O 1
ATOM 635 N N . CYS A 1 83 ? -4.237 -6.954 11.013 1.00 84.69 83 CYS A N 1
ATOM 636 C CA . CYS A 1 83 ? -4.474 -8.094 11.877 1.00 84.69 83 CYS A CA 1
ATOM 637 C C . CYS A 1 83 ? -4.012 -7.734 13.286 1.00 84.69 83 CYS A C 1
ATOM 639 O O . CYS A 1 83 ? -2.830 -7.455 13.496 1.00 84.69 83 CYS A O 1
ATOM 641 N N . GLY A 1 84 ? -4.944 -7.729 14.238 1.00 77.06 84 GLY A N 1
ATOM 642 C CA . GLY A 1 84 ? -4.613 -7.586 15.649 1.00 77.06 84 GLY A CA 1
ATOM 643 C C . GLY A 1 84 ? -3.658 -8.693 16.101 1.00 77.06 84 GLY A C 1
ATOM 644 O O . GLY A 1 84 ? -3.646 -9.801 15.548 1.00 77.06 84 GLY A O 1
ATOM 645 N N . ARG A 1 85 ? -2.858 -8.412 17.137 1.00 61.19 85 ARG A N 1
ATOM 646 C CA . ARG A 1 85 ? -2.261 -9.500 17.919 1.00 61.19 85 ARG A CA 1
ATOM 647 C C . ARG A 1 85 ? -3.427 -10.335 18.441 1.00 61.19 85 ARG A C 1
ATOM 649 O O . ARG A 1 85 ? -4.412 -9.765 18.902 1.00 61.19 85 ARG A O 1
ATOM 656 N N . ARG A 1 86 ? -3.341 -11.665 18.324 1.00 53.97 86 ARG A N 1
ATOM 657 C CA . ARG A 1 86 ? -4.292 -12.554 19.002 1.00 53.97 86 ARG A CA 1
ATOM 658 C C . ARG A 1 86 ? -4.399 -12.061 20.445 1.00 53.97 86 ARG A C 1
ATOM 660 O O . ARG A 1 86 ? -3.361 -11.962 21.096 1.00 53.97 86 ARG A O 1
ATOM 667 N N . ALA A 1 87 ? -5.602 -11.728 20.911 1.00 42.81 87 ALA A N 1
ATOM 668 C CA . ALA A 1 87 ? -5.862 -11.862 22.333 1.00 42.81 87 ALA A CA 1
ATOM 669 C C . ALA A 1 87 ? -5.547 -13.333 22.633 1.00 42.81 87 ALA A C 1
ATOM 671 O O . ALA A 1 87 ? -6.114 -14.222 21.988 1.00 42.81 87 ALA A O 1
ATOM 672 N N . GLY A 1 88 ? -4.477 -13.543 23.398 1.00 37.59 88 GLY A N 1
ATOM 673 C CA . GLY A 1 88 ? -4.095 -14.862 23.887 1.00 37.59 88 GLY A CA 1
ATOM 674 C C . GLY A 1 88 ? -5.169 -15.404 24.806 1.00 37.59 88 GLY A C 1
ATOM 675 O O . GLY A 1 88 ? -5.855 -14.571 25.439 1.00 37.59 88 GLY A O 1
#